Protein AF-A0ABD5S645-F1 (afdb_monomer_lite)

Structure (mmCIF, N/CA/C/O backbone):
data_AF-A0ABD5S645-F1
#
_entry.id   AF-A0ABD5S645-F1
#
loop_
_atom_site.group_PDB
_atom_site.id
_atom_site.type_symbol
_atom_site.label_atom_id
_atom_site.label_alt_id
_atom_site.label_comp_id
_atom_site.label_asym_id
_atom_site.label_entity_id
_atom_site.label_seq_id
_atom_site.pdbx_PDB_ins_code
_atom_site.Cartn_x
_atom_site.Cartn_y
_atom_site.Cartn_z
_atom_site.occupancy
_atom_site.B_iso_or_equiv
_atom_site.auth_seq_id
_atom_site.auth_comp_id
_atom_site.auth_asym_id
_atom_site.auth_atom_id
_atom_site.pdbx_PDB_model_num
ATOM 1 N N . ARG A 1 1 ? -4.995 -34.258 -0.898 1.00 36.94 1 ARG A N 1
ATOM 2 C CA . ARG A 1 1 ? -4.441 -34.754 -2.182 1.00 36.94 1 ARG A CA 1
ATOM 3 C C . ARG A 1 1 ? -3.055 -34.149 -2.312 1.00 36.94 1 ARG A C 1
ATOM 5 O O . ARG A 1 1 ? -2.934 -32.968 -2.601 1.00 36.94 1 ARG A O 1
ATOM 12 N N . GLU A 1 2 ? -2.065 -34.937 -1.920 1.00 51.91 2 GLU A N 1
ATOM 13 C CA . GLU A 1 2 ? -0.671 -34.557 -1.697 1.00 51.91 2 GLU A CA 1
ATOM 14 C C . GLU A 1 2 ? -0.008 -34.083 -2.998 1.00 51.91 2 GLU A C 1
ATOM 16 O O . GLU A 1 2 ? -0.142 -34.725 -4.040 1.00 51.91 2 GLU A O 1
ATOM 21 N N . ARG A 1 3 ? 0.704 -32.954 -2.947 1.00 42.94 3 ARG A N 1
ATOM 22 C CA . ARG A 1 3 ? 1.693 -32.577 -3.962 1.00 42.94 3 ARG A CA 1
ATOM 23 C C . ARG A 1 3 ? 3.014 -32.355 -3.244 1.00 42.94 3 ARG A C 1
ATOM 25 O O . ARG A 1 3 ? 3.218 -31.324 -2.618 1.00 42.94 3 ARG A O 1
ATOM 32 N N . GLY A 1 4 ? 3.867 -33.372 -3.314 1.00 52.59 4 GLY A N 1
ATOM 33 C CA . GLY A 1 4 ? 5.229 -33.337 -2.806 1.00 52.59 4 GLY A CA 1
ATOM 34 C C . GLY A 1 4 ? 6.085 -32.369 -3.611 1.00 52.59 4 GLY A C 1
ATOM 35 O O . GLY A 1 4 ? 6.539 -32.692 -4.705 1.00 52.59 4 GLY A O 1
ATOM 36 N N . VAL A 1 5 ? 6.333 -31.196 -3.041 1.00 51.25 5 VAL A N 1
ATOM 37 C CA . VAL A 1 5 ? 7.442 -30.333 -3.437 1.00 51.25 5 VAL A CA 1
ATOM 38 C C . VAL A 1 5 ? 8.208 -30.034 -2.158 1.00 51.25 5 VAL A C 1
ATOM 40 O O . VAL A 1 5 ? 7.722 -29.297 -1.315 1.00 51.25 5 VAL A O 1
ATOM 43 N N . VAL A 1 6 ? 9.350 -30.714 -2.012 1.00 53.69 6 VAL A N 1
ATOM 44 C CA . VAL A 1 6 ? 10.424 -30.491 -1.029 1.00 53.69 6 VAL A CA 1
ATOM 45 C C . VAL A 1 6 ? 9.925 -30.067 0.358 1.00 53.69 6 VAL A C 1
ATOM 47 O O . VAL A 1 6 ? 9.780 -28.881 0.636 1.00 53.69 6 VAL A O 1
ATOM 50 N N . SER A 1 7 ? 9.731 -31.032 1.264 1.00 52.25 7 SER A N 1
ATOM 51 C CA . SER A 1 7 ? 9.522 -30.716 2.679 1.00 52.25 7 SER A CA 1
ATOM 52 C C . SER A 1 7 ? 10.811 -30.110 3.242 1.00 52.25 7 SER A C 1
ATOM 54 O O . SER A 1 7 ? 11.711 -30.821 3.703 1.00 52.25 7 SER A O 1
ATOM 56 N N . ALA A 1 8 ? 10.937 -28.786 3.180 1.00 56.06 8 ALA A N 1
ATOM 57 C CA . ALA A 1 8 ? 11.830 -28.083 4.080 1.00 56.06 8 ALA A CA 1
ATOM 58 C C . ALA A 1 8 ? 11.446 -28.523 5.498 1.00 56.06 8 ALA A C 1
ATOM 60 O O . ALA A 1 8 ? 10.267 -28.521 5.838 1.00 56.06 8 ALA A O 1
ATOM 61 N N . SER A 1 9 ? 12.419 -28.972 6.296 1.00 67.50 9 SER A N 1
ATOM 62 C CA . SER A 1 9 ? 12.181 -29.352 7.694 1.00 67.50 9 SER A CA 1
ATOM 63 C C . SER A 1 9 ? 11.304 -28.288 8.363 1.00 67.50 9 SER A C 1
ATOM 65 O O . SER A 1 9 ? 11.636 -27.106 8.258 1.00 67.50 9 SER A O 1
ATOM 67 N N . ASP A 1 10 ? 10.222 -28.675 9.051 1.00 66.12 10 ASP A N 1
ATOM 68 C CA . ASP A 1 10 ? 9.264 -27.745 9.688 1.00 66.12 10 ASP A CA 1
ATOM 69 C C . ASP A 1 10 ? 9.955 -26.680 10.560 1.00 66.12 10 ASP A C 1
ATOM 71 O O . ASP A 1 10 ? 9.477 -25.558 10.739 1.00 66.12 10 ASP A O 1
ATOM 75 N N . ARG A 1 11 ? 11.144 -27.012 11.077 1.00 63.41 11 ARG A N 1
ATOM 76 C CA . ARG A 1 11 ? 12.005 -26.114 11.850 1.00 63.41 11 ARG A CA 1
ATOM 77 C C . ARG A 1 11 ? 12.624 -24.993 11.011 1.00 63.41 11 ARG A C 1
ATOM 79 O O . ARG A 1 11 ? 12.781 -23.882 11.508 1.00 63.41 11 ARG A O 1
ATOM 86 N N . THR A 1 12 ? 13.002 -25.285 9.772 1.00 66.25 12 THR A N 1
ATOM 87 C CA . THR A 1 12 ? 13.543 -24.324 8.804 1.00 66.25 12 THR A CA 1
ATOM 88 C C . THR A 1 12 ? 12.420 -23.496 8.189 1.00 66.25 12 THR A C 1
ATOM 90 O O . THR A 1 12 ? 12.573 -22.284 8.069 1.00 66.25 12 THR A O 1
ATOM 93 N N . ALA A 1 13 ? 11.274 -24.119 7.893 1.00 63.97 13 ALA A N 1
ATOM 94 C CA . ALA A 1 13 ? 10.100 -23.423 7.371 1.00 63.97 13 ALA A CA 1
ATOM 95 C C . ALA A 1 13 ? 9.589 -22.339 8.333 1.00 63.97 13 ALA A C 1
ATOM 97 O O . ALA A 1 13 ? 9.403 -21.198 7.920 1.00 63.97 13 ALA A O 1
ATOM 98 N N . ARG A 1 14 ? 9.511 -22.646 9.638 1.00 61.56 14 ARG A N 1
ATOM 99 C CA . ARG A 1 14 ? 9.182 -21.655 10.680 1.00 61.56 14 ARG A CA 1
ATOM 100 C C . ARG A 1 14 ? 10.244 -20.581 10.906 1.00 61.56 14 ARG A C 1
ATOM 102 O O . ARG A 1 14 ? 9.908 -19.494 11.349 1.00 61.56 14 ARG A O 1
ATOM 109 N N . ARG A 1 15 ? 11.527 -20.872 10.670 1.00 68.56 15 ARG A N 1
ATOM 110 C CA . ARG A 1 15 ? 12.604 -19.875 10.833 1.00 68.56 15 ARG A CA 1
ATOM 111 C C . ARG A 1 15 ? 12.660 -18.879 9.680 1.00 68.56 15 ARG A C 1
ATOM 113 O O . ARG A 1 15 ? 13.085 -17.751 9.892 1.00 68.56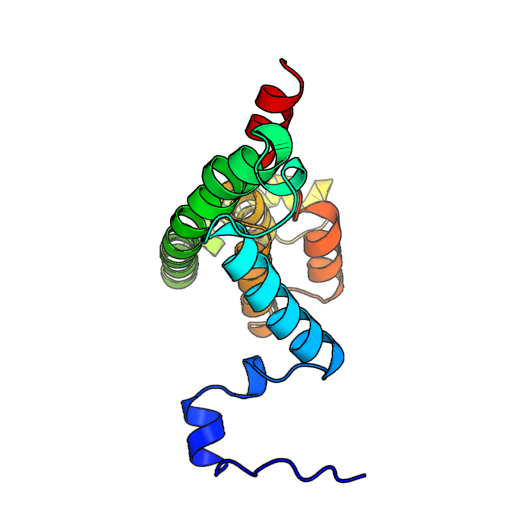 15 ARG A O 1
ATOM 120 N N . LEU A 1 16 ? 12.279 -19.317 8.484 1.00 69.00 16 LEU A N 1
ATOM 121 C CA . LEU A 1 16 ? 12.250 -18.500 7.271 1.00 69.00 16 LEU A CA 1
ATOM 122 C C . LEU A 1 16 ? 10.859 -17.923 6.975 1.00 69.00 16 LEU A C 1
ATOM 124 O O . LEU A 1 16 ? 10.700 -17.256 5.956 1.00 69.00 16 LEU A O 1
ATOM 128 N N . ASP A 1 17 ? 9.879 -18.182 7.847 1.00 66.38 17 ASP A N 1
ATOM 129 C CA . ASP A 1 17 ? 8.494 -17.723 7.711 1.00 66.38 17 ASP A CA 1
ATOM 130 C C . ASP A 1 17 ? 7.914 -18.058 6.318 1.00 66.38 17 ASP A C 1
ATOM 132 O O . ASP A 1 17 ? 7.282 -17.233 5.656 1.00 66.38 17 ASP A O 1
ATOM 136 N N . LEU A 1 18 ? 8.194 -19.280 5.832 1.00 66.94 18 LEU A N 1
ATOM 137 C CA . LEU A 1 18 ? 7.875 -19.711 4.460 1.00 66.94 18 LEU A CA 1
ATOM 138 C C . LEU A 1 18 ? 6.375 -19.659 4.147 1.00 66.94 18 LEU A C 1
ATOM 140 O O . LEU A 1 18 ? 6.021 -19.499 2.981 1.00 66.94 18 LEU A O 1
ATOM 144 N N . ASP A 1 19 ? 5.522 -19.703 5.170 1.00 65.56 19 ASP A N 1
ATOM 145 C CA . ASP A 1 19 ? 4.069 -19.562 5.053 1.00 65.56 19 ASP A CA 1
ATOM 146 C C . ASP A 1 19 ? 3.675 -18.226 4.388 1.00 65.56 19 ASP A C 1
ATOM 148 O O . ASP A 1 19 ? 2.728 -18.178 3.605 1.00 65.56 19 ASP A O 1
ATOM 152 N N . TYR A 1 20 ? 4.432 -17.139 4.608 1.00 62.91 20 TYR A N 1
ATOM 153 C CA . TYR A 1 20 ? 4.215 -15.855 3.916 1.00 62.91 20 TYR A CA 1
ATOM 154 C C . TYR A 1 20 ? 4.610 -15.887 2.434 1.00 62.91 20 TYR A C 1
ATOM 156 O O . TYR A 1 20 ? 4.159 -15.053 1.644 1.00 62.91 20 TYR A O 1
ATOM 164 N N . TRP A 1 21 ? 5.484 -16.820 2.057 1.00 65.75 21 TRP A N 1
ATOM 165 C CA . TRP A 1 21 ? 6.042 -16.942 0.713 1.00 65.75 21 TRP A CA 1
ATOM 166 C C . TRP A 1 21 ? 5.319 -17.984 -0.140 1.00 65.75 21 TRP A C 1
ATOM 168 O O . TRP A 1 21 ? 5.637 -18.109 -1.326 1.00 65.75 21 TRP A O 1
ATOM 178 N N . GLU A 1 22 ? 4.337 -18.697 0.414 1.00 74.00 22 GLU A N 1
ATOM 179 C CA . GLU A 1 22 ? 3.508 -19.622 -0.347 1.00 74.00 22 GLU A CA 1
ATOM 180 C C . GLU A 1 22 ? 2.650 -18.863 -1.366 1.00 74.00 22 GLU A C 1
ATOM 182 O O . GLU A 1 22 ? 1.889 -17.949 -1.047 1.00 74.00 22 GLU A O 1
ATOM 187 N N . THR A 1 23 ? 2.781 -19.227 -2.643 1.00 79.81 23 THR A N 1
ATOM 188 C CA . THR A 1 23 ? 2.026 -18.590 -3.728 1.00 79.81 23 THR A CA 1
ATOM 189 C C . THR A 1 23 ? 1.510 -19.631 -4.702 1.00 79.81 23 THR A C 1
ATOM 191 O O . THR A 1 23 ? 2.149 -20.656 -4.943 1.00 79.81 23 THR A O 1
ATOM 194 N N . THR A 1 24 ? 0.384 -19.330 -5.341 1.00 87.12 24 THR A N 1
ATOM 195 C CA . THR A 1 24 ? -0.130 -20.122 -6.458 1.00 87.12 24 THR A CA 1
ATOM 196 C C . THR A 1 24 ? 0.906 -20.173 -7.593 1.00 87.12 24 THR A C 1
ATOM 198 O O . THR A 1 24 ? 1.492 -19.141 -7.921 1.00 87.12 24 THR A O 1
ATOM 201 N N . PRO A 1 25 ? 1.095 -21.311 -8.287 1.00 86.19 25 PRO A N 1
ATOM 202 C CA . PRO A 1 25 ? 2.041 -21.420 -9.406 1.00 86.19 25 PRO A CA 1
ATOM 203 C C . PRO A 1 25 ? 1.839 -20.363 -10.506 1.00 86.19 25 PRO A C 1
ATOM 205 O O . PRO A 1 25 ? 2.803 -19.955 -11.147 1.00 86.19 25 PRO A O 1
ATOM 208 N N . ALA A 1 26 ? 0.615 -19.856 -10.688 1.00 88.56 26 ALA A N 1
ATOM 209 C CA . ALA A 1 26 ? 0.337 -18.730 -11.581 1.00 88.56 26 ALA A CA 1
ATOM 210 C C . ALA A 1 26 ? 1.059 -17.432 -11.162 1.00 88.56 26 ALA A C 1
ATOM 212 O O . ALA A 1 26 ? 1.631 -16.744 -12.004 1.00 88.56 26 ALA A O 1
ATOM 213 N N . PHE A 1 27 ? 1.085 -17.113 -9.864 1.00 84.25 27 PHE A N 1
ATOM 214 C CA . PHE A 1 27 ? 1.816 -15.954 -9.345 1.00 84.25 27 PHE A CA 1
ATOM 215 C C . PHE A 1 27 ? 3.326 -16.148 -9.437 1.00 84.25 27 PHE A C 1
ATOM 217 O O . PHE A 1 27 ? 4.043 -15.196 -9.736 1.00 84.25 27 PHE A O 1
ATOM 224 N N . LEU A 1 28 ? 3.814 -17.374 -9.235 1.00 88.94 28 LEU A N 1
ATOM 225 C CA . LEU A 1 28 ? 5.224 -17.696 -9.440 1.00 88.94 28 LEU A CA 1
ATOM 226 C C . LEU A 1 28 ? 5.643 -17.464 -10.902 1.00 88.94 28 LEU A C 1
ATOM 228 O O . LEU A 1 28 ? 6.643 -16.792 -11.144 1.00 88.94 28 LEU A O 1
ATOM 232 N N . LEU A 1 29 ? 4.851 -17.940 -11.870 1.00 91.69 29 LEU A N 1
ATOM 233 C CA . LEU A 1 29 ? 5.083 -17.678 -13.296 1.00 91.69 29 LEU A CA 1
ATOM 234 C C . LEU A 1 29 ? 5.105 -16.177 -13.598 1.00 91.69 29 LEU A C 1
ATOM 236 O O . LEU A 1 29 ? 6.019 -15.701 -14.267 1.00 91.69 29 LEU A O 1
ATOM 240 N N . LEU A 1 30 ? 4.144 -15.421 -13.060 1.00 90.56 30 LEU A N 1
ATOM 241 C CA . LEU A 1 30 ? 4.091 -13.970 -13.233 1.00 90.56 30 LEU A CA 1
ATOM 242 C C . LEU A 1 30 ? 5.337 -13.276 -12.666 1.00 90.56 30 LEU A C 1
ATOM 244 O O . LEU A 1 30 ? 5.873 -12.380 -13.307 1.00 90.56 30 LEU A O 1
ATOM 248 N N . ARG A 1 31 ? 5.829 -13.700 -11.495 1.00 89.00 31 ARG A N 1
ATOM 249 C CA . ARG A 1 31 ? 7.063 -13.162 -10.897 1.00 89.00 31 ARG A CA 1
ATOM 250 C C . ARG A 1 31 ? 8.281 -13.435 -11.777 1.00 89.00 31 ARG A C 1
ATOM 252 O O . ARG A 1 31 ? 9.083 -12.533 -11.984 1.00 89.00 31 ARG A O 1
ATOM 259 N N . VAL A 1 32 ? 8.403 -14.644 -12.325 1.00 92.25 32 VAL A N 1
ATOM 260 C CA . VAL A 1 32 ? 9.505 -14.996 -13.238 1.00 92.25 32 VAL A CA 1
ATOM 261 C C . VAL A 1 32 ? 9.437 -14.173 -14.527 1.00 92.25 32 VAL A C 1
ATOM 263 O O . VAL A 1 32 ? 10.453 -13.634 -14.962 1.00 92.25 32 VAL A O 1
ATOM 266 N N . LEU A 1 33 ? 8.243 -14.002 -15.104 1.00 91.69 33 LEU A N 1
ATOM 267 C CA . LEU A 1 33 ? 8.040 -13.125 -16.261 1.00 91.69 33 LEU A CA 1
ATOM 268 C C . LEU A 1 33 ? 8.392 -11.669 -15.939 1.00 91.69 33 LEU A C 1
ATOM 270 O O . LEU A 1 33 ? 9.077 -11.024 -16.728 1.00 91.69 33 LEU A O 1
ATOM 274 N N . ALA A 1 34 ? 7.982 -11.168 -14.772 1.00 86.44 34 ALA A N 1
ATOM 275 C CA . ALA A 1 34 ? 8.309 -9.820 -14.322 1.00 86.44 34 ALA A CA 1
ATOM 276 C C . ALA A 1 34 ? 9.823 -9.617 -14.182 1.00 86.44 34 ALA A C 1
ATOM 278 O O . ALA A 1 34 ? 10.326 -8.583 -14.602 1.00 86.44 34 ALA A O 1
ATOM 279 N N . ILE A 1 35 ? 10.566 -10.604 -13.667 1.00 89.44 35 ILE A N 1
ATOM 280 C CA . ILE A 1 35 ? 12.038 -10.556 -13.624 1.00 89.44 35 ILE A CA 1
ATOM 281 C C . ILE A 1 35 ? 12.615 -10.438 -15.041 1.00 89.44 35 ILE A C 1
ATOM 283 O O . ILE A 1 35 ? 13.494 -9.610 -15.271 1.00 89.44 35 ILE A O 1
ATOM 287 N N . GLY A 1 36 ? 12.096 -11.216 -15.995 1.00 88.69 36 GLY A N 1
ATOM 288 C CA . GLY A 1 36 ? 12.511 -11.139 -17.397 1.00 88.69 36 GLY A CA 1
ATOM 289 C C . GLY A 1 36 ? 12.253 -9.764 -18.017 1.00 88.69 36 GLY A C 1
ATOM 290 O O . GLY A 1 36 ? 13.162 -9.169 -18.587 1.00 88.69 36 GLY A O 1
ATOM 291 N N . VAL A 1 37 ? 11.042 -9.224 -17.855 1.00 84.38 37 VAL A N 1
ATOM 292 C CA . VAL A 1 37 ? 10.670 -7.891 -18.364 1.00 84.38 37 VAL A CA 1
ATOM 293 C C . VAL A 1 37 ? 11.502 -6.788 -17.707 1.00 84.38 37 VAL A C 1
ATOM 295 O O . VAL A 1 37 ? 11.978 -5.890 -18.396 1.00 84.38 37 VAL A O 1
ATOM 298 N N . SER A 1 38 ? 11.737 -6.868 -16.397 1.00 83.44 38 SER A N 1
ATOM 299 C CA . SER A 1 38 ? 12.592 -5.918 -15.682 1.00 83.44 38 SER A CA 1
ATOM 300 C C . SER A 1 38 ? 14.038 -5.962 -16.172 1.00 83.44 38 SER A C 1
ATOM 302 O O . SER A 1 38 ? 14.648 -4.912 -16.326 1.00 83.44 38 SER A O 1
ATOM 304 N N . ALA A 1 39 ? 14.589 -7.147 -16.458 1.00 85.31 39 ALA A N 1
ATOM 305 C CA . ALA A 1 39 ? 15.931 -7.272 -17.027 1.00 85.31 39 ALA A CA 1
ATOM 306 C C . ALA A 1 39 ? 16.007 -6.659 -18.435 1.00 85.31 39 ALA A C 1
ATOM 308 O O . ALA A 1 39 ? 16.946 -5.931 -18.737 1.00 85.31 39 ALA A O 1
ATOM 309 N N . VAL A 1 40 ? 14.993 -6.898 -19.269 1.00 83.12 40 VAL A N 1
ATOM 310 C CA . VAL A 1 40 ? 14.852 -6.304 -20.608 1.00 83.12 40 VAL A CA 1
ATOM 311 C C . VAL A 1 40 ? 14.837 -4.770 -20.524 1.00 83.12 40 VAL A C 1
ATOM 313 O O . VAL A 1 40 ? 15.643 -4.125 -21.186 1.00 83.12 40 VAL A O 1
ATOM 316 N N . LEU A 1 41 ? 14.032 -4.193 -19.623 1.00 79.56 41 LEU A N 1
ATOM 317 C CA . LEU A 1 41 ? 13.984 -2.744 -19.370 1.00 79.56 41 LEU A CA 1
ATOM 318 C C . LEU A 1 41 ? 15.266 -2.170 -18.746 1.00 79.56 41 LEU A C 1
ATOM 320 O O . LEU A 1 41 ? 15.551 -0.988 -18.924 1.00 79.56 41 LEU A O 1
ATOM 324 N N . PHE A 1 42 ? 16.005 -2.965 -17.969 1.00 80.94 42 PHE A N 1
ATOM 325 C CA . PHE A 1 42 ? 17.229 -2.527 -17.293 1.00 80.94 42 PHE A CA 1
ATOM 326 C C . PHE A 1 42 ? 18.442 -2.521 -18.225 1.00 80.94 42 PHE A C 1
ATOM 328 O O . PHE A 1 42 ? 19.246 -1.598 -18.184 1.00 80.94 42 PHE A O 1
ATOM 335 N N . PHE A 1 43 ? 18.572 -3.542 -19.074 1.00 83.19 43 PHE A N 1
ATOM 336 C CA . PHE A 1 43 ? 19.654 -3.652 -20.058 1.00 83.19 43 PHE A CA 1
ATOM 337 C C . PHE A 1 43 ? 19.360 -2.912 -21.370 1.00 83.19 43 PHE A C 1
ATOM 339 O O . PHE A 1 43 ? 20.102 -3.071 -22.335 1.00 83.19 43 PHE A O 1
ATOM 346 N N . GLU A 1 44 ? 18.273 -2.140 -21.415 1.00 76.12 44 GLU A N 1
ATOM 347 C CA . GLU A 1 44 ? 17.785 -1.445 -22.610 1.00 76.12 44 GLU A CA 1
ATOM 348 C C . GLU A 1 44 ? 17.570 -2.373 -23.826 1.00 76.12 44 GLU A C 1
ATOM 350 O O . GLU A 1 44 ? 17.705 -1.989 -24.989 1.00 76.12 44 GLU A O 1
ATOM 355 N N . LEU A 1 45 ? 17.248 -3.642 -23.562 1.00 74.81 45 LEU A N 1
ATOM 356 C CA . LEU A 1 45 ? 16.994 -4.656 -24.580 1.00 74.81 45 LEU A CA 1
ATOM 357 C C . LEU A 1 45 ? 15.512 -4.589 -24.975 1.00 74.81 45 LEU A C 1
ATOM 359 O O . LEU A 1 45 ? 14.647 -4.470 -2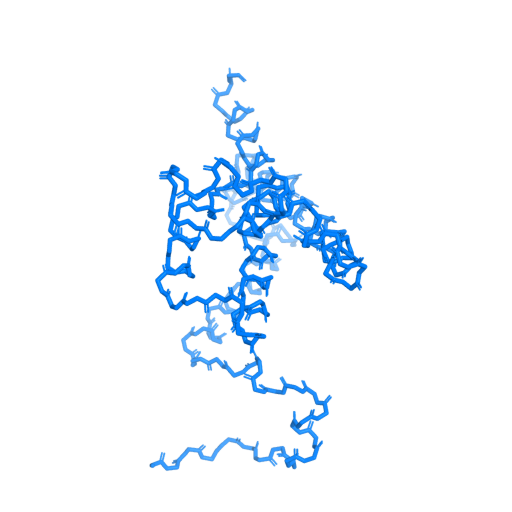4.119 1.00 74.81 45 LEU A O 1
ATOM 363 N N . GLY A 1 46 ? 15.177 -4.706 -26.262 1.00 73.56 46 GLY A N 1
ATOM 364 C CA . GLY A 1 46 ? 13.782 -4.796 -26.728 1.00 73.56 46 GLY A CA 1
ATOM 365 C C . GLY A 1 46 ? 13.273 -3.580 -27.521 1.00 73.56 46 GLY A C 1
ATOM 366 O O . GLY A 1 46 ? 14.049 -2.700 -27.885 1.00 73.56 46 GLY A O 1
ATOM 367 N N . PRO A 1 47 ? 11.974 -3.552 -27.876 1.00 76.44 47 PRO A N 1
ATOM 368 C CA . PRO A 1 47 ? 11.420 -2.559 -28.796 1.00 76.44 47 PRO A CA 1
ATOM 369 C C . PRO A 1 47 ? 11.525 -1.126 -28.257 1.00 76.44 47 PRO A C 1
ATOM 371 O O . PRO A 1 47 ? 11.316 -0.882 -27.069 1.00 76.44 47 PRO A O 1
ATOM 374 N N . ALA A 1 48 ? 11.791 -0.168 -29.154 1.00 76.12 48 ALA A N 1
ATOM 375 C CA . ALA A 1 48 ? 11.978 1.250 -28.820 1.00 76.12 48 ALA A CA 1
ATOM 376 C C . ALA A 1 48 ? 10.817 1.842 -27.996 1.00 76.12 48 ALA A C 1
ATOM 378 O O . ALA A 1 48 ? 11.059 2.626 -27.086 1.00 76.12 48 ALA A O 1
ATOM 379 N N . LEU A 1 49 ? 9.588 1.366 -28.234 1.00 71.38 49 LEU A N 1
ATOM 380 C CA . LEU A 1 49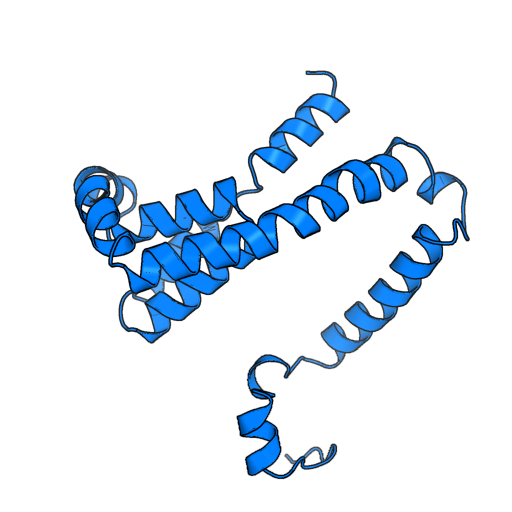 ? 8.372 1.705 -27.480 1.00 71.38 49 LEU A CA 1
ATOM 381 C C . LEU A 1 49 ? 8.503 1.548 -25.952 1.00 71.38 49 LEU A C 1
ATOM 383 O O . LEU A 1 49 ? 7.868 2.290 -25.211 1.00 71.38 49 LEU A O 1
ATOM 387 N N . LEU A 1 50 ? 9.303 0.592 -25.464 1.00 70.69 50 LEU A N 1
ATOM 388 C CA . LEU A 1 50 ? 9.493 0.367 -24.023 1.00 70.69 50 LEU A CA 1
ATOM 389 C C . LEU A 1 50 ? 10.463 1.369 -23.383 1.00 70.69 50 LEU A C 1
ATOM 391 O O . LEU A 1 50 ? 10.377 1.632 -22.185 1.00 70.69 50 LEU A O 1
ATOM 395 N N . HIS A 1 51 ? 11.358 1.943 -24.185 1.00 72.12 51 HIS A N 1
ATOM 396 C CA . HIS A 1 51 ? 12.416 2.854 -23.744 1.00 72.12 51 HIS A CA 1
ATOM 397 C C . HIS A 1 51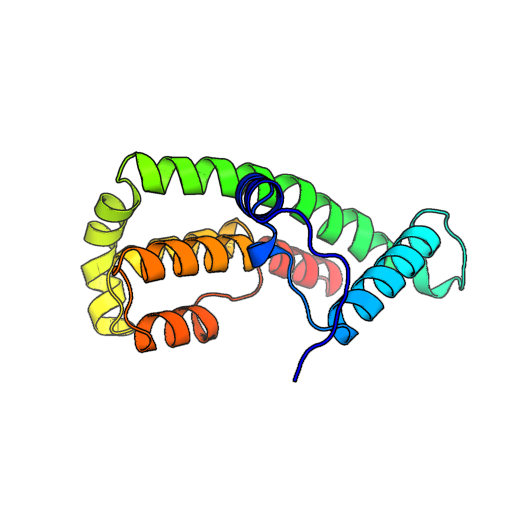 ? 12.061 4.324 -23.984 1.00 72.12 51 HIS A C 1
ATOM 399 O O . HIS A 1 51 ? 12.805 5.223 -23.596 1.00 72.12 51 HIS A O 1
ATOM 405 N N . GLU A 1 52 ? 10.908 4.596 -24.597 1.00 76.12 52 GLU A N 1
ATOM 406 C CA . GLU A 1 52 ? 10.403 5.954 -24.733 1.00 76.12 52 GLU A CA 1
ATOM 407 C C . GLU A 1 52 ? 10.181 6.602 -23.364 1.00 76.12 52 GLU A C 1
ATOM 409 O O . GLU A 1 52 ? 9.788 5.954 -22.392 1.00 76.12 52 GLU A O 1
ATOM 414 N N . ARG A 1 53 ? 10.380 7.924 -23.292 1.00 69.31 53 ARG A N 1
ATOM 415 C CA . ARG A 1 53 ? 10.230 8.703 -22.049 1.00 69.31 53 ARG A CA 1
ATOM 416 C C . ARG A 1 53 ? 8.871 8.513 -21.373 1.00 69.31 53 ARG A C 1
ATOM 418 O O . ARG A 1 53 ? 8.810 8.565 -20.149 1.00 69.31 53 ARG A O 1
ATOM 425 N N . ALA A 1 54 ? 7.818 8.265 -22.151 1.00 69.69 54 ALA A N 1
ATOM 426 C CA . ALA A 1 54 ? 6.475 8.014 -21.637 1.00 69.69 54 ALA A CA 1
ATOM 427 C C . ALA A 1 54 ? 6.369 6.704 -20.834 1.00 69.69 54 ALA A C 1
ATOM 429 O O . ALA A 1 54 ? 5.573 6.624 -19.903 1.00 69.69 54 ALA A O 1
ATOM 430 N N . VAL A 1 55 ? 7.175 5.692 -21.172 1.00 76.38 55 VAL A N 1
ATOM 431 C CA . VAL A 1 55 ? 7.123 4.359 -20.555 1.00 76.38 55 VAL A CA 1
ATOM 432 C C . VAL A 1 55 ? 8.336 4.138 -19.657 1.00 76.38 55 VAL A C 1
ATOM 434 O O . VAL A 1 55 ? 8.186 4.027 -18.442 1.00 76.38 55 VAL A O 1
ATOM 437 N N . GLY A 1 56 ? 9.547 4.145 -20.216 1.00 72.62 56 GLY A N 1
ATOM 438 C CA . GLY A 1 56 ? 10.779 3.903 -19.463 1.00 72.62 56 GLY A CA 1
ATOM 439 C C . GLY A 1 56 ? 11.056 4.984 -18.416 1.00 72.62 56 GLY A C 1
ATOM 440 O O . GLY A 1 56 ? 11.424 4.673 -17.284 1.00 72.62 56 GLY A O 1
ATOM 441 N N . GLY A 1 57 ? 10.805 6.253 -18.758 1.00 75.12 57 GLY A N 1
ATOM 442 C CA . GLY A 1 57 ? 10.976 7.383 -17.837 1.00 75.12 57 GLY A CA 1
ATOM 443 C C . GLY A 1 57 ? 10.004 7.344 -16.655 1.00 75.12 57 GLY A C 1
ATOM 444 O O . GLY A 1 57 ? 10.411 7.574 -15.517 1.00 75.12 57 GLY A O 1
ATOM 445 N N . LEU A 1 58 ? 8.745 6.977 -16.908 1.00 77.69 58 LEU A N 1
ATOM 446 C CA . LEU A 1 58 ? 7.725 6.786 -15.876 1.00 77.69 58 LEU A CA 1
ATOM 447 C C . LEU A 1 58 ? 8.079 5.616 -14.946 1.00 77.69 58 LEU A C 1
ATOM 449 O O . LEU A 1 58 ? 8.025 5.745 -13.722 1.00 77.69 58 LEU A O 1
ATOM 453 N N . VAL A 1 59 ? 8.467 4.473 -15.516 1.00 79.81 59 VAL A N 1
ATOM 454 C CA . VAL A 1 59 ? 8.805 3.275 -14.739 1.00 79.81 59 VAL A CA 1
ATOM 455 C C . VAL A 1 59 ? 10.014 3.540 -13.842 1.00 79.81 59 VAL A C 1
ATOM 457 O O . VAL A 1 59 ? 9.916 3.352 -12.630 1.00 79.81 59 VAL A O 1
ATOM 460 N N . TRP A 1 60 ? 11.127 4.023 -14.397 1.00 77.00 60 TRP A N 1
ATOM 461 C CA . TRP A 1 60 ? 12.363 4.210 -13.636 1.00 77.00 60 TRP A CA 1
ATOM 462 C C . TRP A 1 60 ? 12.344 5.446 -12.739 1.00 77.00 60 TRP A C 1
ATOM 464 O O . TRP A 1 60 ? 12.646 5.352 -11.548 1.00 77.00 60 TRP A O 1
ATOM 474 N N . GLY A 1 61 ? 11.992 6.602 -13.303 1.00 72.25 61 GLY A N 1
ATOM 475 C CA . GLY A 1 61 ? 12.099 7.891 -12.621 1.00 72.25 61 GLY A CA 1
ATOM 476 C C . GLY A 1 61 ? 11.020 8.099 -11.568 1.00 72.25 61 GLY A C 1
ATOM 477 O O . GLY A 1 61 ? 11.280 8.704 -10.530 1.00 72.25 61 GLY A O 1
ATOM 478 N N . THR A 1 62 ? 9.822 7.569 -11.806 1.00 72.81 62 THR A N 1
ATOM 479 C CA . THR A 1 62 ? 8.721 7.711 -10.863 1.00 72.81 62 THR A CA 1
ATOM 480 C C . THR A 1 62 ? 8.510 6.458 -10.038 1.00 72.81 62 THR A C 1
ATOM 482 O O . THR A 1 62 ? 8.606 6.513 -8.815 1.00 72.81 62 THR A O 1
ATOM 485 N N . ILE A 1 63 ? 8.124 5.354 -10.679 1.00 78.62 63 ILE A N 1
ATOM 486 C CA . ILE A 1 63 ? 7.517 4.233 -9.957 1.00 78.62 63 ILE A CA 1
ATOM 487 C C . ILE A 1 63 ? 8.582 3.527 -9.124 1.00 78.62 63 ILE A C 1
ATOM 489 O O . ILE A 1 63 ? 8.423 3.385 -7.914 1.00 78.62 63 ILE A O 1
ATOM 493 N N . VAL A 1 64 ? 9.690 3.130 -9.750 1.00 81.38 64 VAL A N 1
ATOM 494 C CA . VAL A 1 64 ? 10.752 2.377 -9.077 1.00 81.38 64 VAL A CA 1
ATOM 495 C C . VAL A 1 64 ? 11.414 3.219 -7.988 1.00 81.38 64 VAL A C 1
ATOM 497 O O . VAL A 1 64 ? 11.498 2.764 -6.848 1.00 81.38 64 VAL A O 1
ATOM 500 N N . LEU A 1 65 ? 11.835 4.450 -8.300 1.00 81.00 65 LEU A N 1
ATOM 501 C CA . LEU A 1 65 ? 12.506 5.314 -7.325 1.00 81.00 65 LEU A CA 1
ATOM 502 C C . LEU A 1 65 ? 11.609 5.617 -6.114 1.00 81.00 65 LEU A C 1
ATOM 504 O O . LEU A 1 65 ? 12.054 5.512 -4.971 1.00 81.00 65 LEU A O 1
ATOM 508 N N . SER A 1 66 ? 10.335 5.938 -6.355 1.00 76.12 66 SER A N 1
ATOM 509 C CA . SER A 1 66 ? 9.369 6.207 -5.288 1.00 76.12 66 SER A CA 1
ATOM 510 C C . SER A 1 66 ? 9.155 4.978 -4.404 1.00 76.12 66 SER A C 1
ATOM 512 O O . SER A 1 66 ? 9.249 5.074 -3.184 1.00 76.12 66 SER A O 1
ATOM 514 N N . VAL A 1 67 ? 8.946 3.803 -5.001 1.00 79.06 67 VAL A N 1
ATOM 515 C CA . VAL A 1 67 ? 8.711 2.553 -4.267 1.00 79.06 67 VAL A CA 1
ATOM 516 C C . VAL A 1 67 ? 9.923 2.158 -3.416 1.00 79.06 67 VAL A C 1
ATOM 518 O O . VAL A 1 67 ? 9.758 1.818 -2.244 1.00 79.06 67 VAL A O 1
ATOM 521 N N . VAL A 1 68 ? 11.135 2.240 -3.974 1.00 83.25 68 VAL A N 1
ATOM 522 C CA . VAL A 1 68 ? 12.381 1.866 -3.281 1.00 83.25 68 VAL A CA 1
ATOM 523 C C . VAL A 1 68 ? 12.654 2.756 -2.069 1.00 83.25 68 VAL A C 1
ATOM 525 O O . VAL A 1 68 ? 13.176 2.269 -1.071 1.00 83.25 68 VAL A O 1
ATOM 528 N N . VAL A 1 69 ? 12.287 4.038 -2.122 1.00 82.19 69 VAL A N 1
ATOM 529 C CA . VAL A 1 69 ? 12.496 4.971 -1.004 1.00 82.19 69 VAL A CA 1
ATOM 530 C C . VAL A 1 69 ? 11.352 4.900 0.006 1.00 82.19 69 VAL A C 1
ATOM 532 O O . VAL A 1 69 ? 11.586 4.814 1.212 1.00 82.19 69 VAL A O 1
ATOM 535 N N . ILE A 1 70 ? 10.107 4.931 -0.467 1.00 76.44 70 ILE A N 1
ATOM 536 C CA . ILE A 1 70 ? 8.942 5.089 0.401 1.00 76.44 70 ILE A CA 1
ATOM 537 C C . ILE A 1 70 ? 8.606 3.798 1.152 1.00 76.44 70 ILE A C 1
ATOM 539 O O . ILE A 1 70 ? 8.207 3.883 2.311 1.00 76.44 70 ILE A O 1
ATOM 543 N N . ILE A 1 71 ? 8.776 2.608 0.560 1.00 76.19 71 ILE A N 1
ATOM 544 C CA . ILE A 1 71 ? 8.429 1.355 1.254 1.00 76.19 71 ILE A CA 1
ATOM 545 C C . ILE A 1 71 ? 9.294 1.132 2.504 1.00 76.19 71 ILE A C 1
ATOM 547 O O . ILE A 1 71 ? 8.711 0.933 3.571 1.00 76.19 71 ILE A O 1
ATOM 551 N N . PRO A 1 72 ? 10.641 1.179 2.444 1.00 79.50 72 PRO A N 1
ATOM 552 C CA . PRO A 1 72 ? 11.468 0.974 3.633 1.00 79.50 72 PRO A CA 1
ATOM 553 C C . PRO A 1 72 ? 11.241 2.063 4.680 1.00 79.50 72 PRO A C 1
ATOM 555 O O . PRO A 1 72 ? 11.095 1.763 5.863 1.00 79.50 72 PRO A O 1
ATOM 558 N N . LEU A 1 73 ? 11.154 3.322 4.240 1.00 81.25 73 LEU A N 1
ATOM 559 C CA . LEU A 1 73 ? 10.905 4.452 5.127 1.00 81.25 73 LEU A CA 1
ATOM 560 C C . LEU A 1 73 ? 9.549 4.302 5.828 1.00 81.25 73 LEU A C 1
ATOM 562 O O . LEU A 1 73 ? 9.465 4.353 7.053 1.00 81.25 73 LEU A O 1
ATOM 566 N N . GLY A 1 74 ? 8.499 4.032 5.054 1.00 76.50 74 GLY A N 1
ATOM 567 C CA . GLY A 1 74 ? 7.151 3.784 5.545 1.00 76.50 74 GLY A CA 1
ATOM 568 C C . GLY A 1 74 ? 7.107 2.615 6.520 1.00 76.50 74 GLY A C 1
ATOM 569 O O . GLY A 1 74 ? 6.513 2.755 7.581 1.00 76.50 74 GLY A O 1
ATOM 570 N N . ALA A 1 75 ? 7.788 1.505 6.223 1.00 76.25 75 ALA A N 1
ATOM 571 C CA . ALA A 1 75 ? 7.855 0.348 7.111 1.00 76.25 75 ALA A CA 1
ATOM 572 C C . ALA A 1 75 ? 8.461 0.696 8.481 1.00 76.25 75 ALA A C 1
ATOM 574 O O . ALA A 1 75 ? 7.905 0.298 9.503 1.00 76.25 75 ALA A O 1
ATOM 575 N N . VAL A 1 76 ? 9.547 1.478 8.519 1.00 82.44 76 VAL A N 1
ATOM 576 C CA . VAL A 1 76 ? 10.177 1.916 9.778 1.00 82.44 76 VAL A CA 1
ATOM 577 C C . VAL A 1 76 ? 9.231 2.803 10.589 1.00 82.44 76 VAL A C 1
ATOM 579 O O . VAL A 1 76 ? 8.974 2.513 11.756 1.00 82.44 76 VAL A O 1
ATOM 582 N N . PHE A 1 77 ? 8.677 3.856 9.981 1.00 78.56 77 PHE A N 1
ATOM 583 C CA . PHE A 1 77 ? 7.794 4.795 10.685 1.00 78.56 77 PHE A CA 1
ATOM 584 C C . PHE A 1 77 ? 6.498 4.141 11.154 1.00 78.56 77 PHE A C 1
ATOM 586 O O . PHE A 1 77 ? 6.046 4.381 12.271 1.00 78.56 77 PHE A O 1
ATOM 593 N N . VAL A 1 78 ? 5.901 3.300 10.315 1.00 75.75 78 VAL A N 1
ATOM 594 C CA . VAL A 1 78 ? 4.689 2.562 10.657 1.00 75.75 78 VAL A CA 1
ATOM 595 C C . VAL A 1 78 ? 4.952 1.614 11.815 1.00 75.75 78 VAL A C 1
ATOM 597 O O . VAL A 1 78 ? 4.174 1.610 12.765 1.00 75.75 78 VAL A O 1
ATOM 600 N N . ASN A 1 79 ? 6.042 0.845 11.774 1.00 78.00 79 ASN A N 1
ATOM 601 C CA . ASN A 1 79 ? 6.349 -0.077 12.860 1.00 78.00 79 ASN A CA 1
ATOM 602 C C . ASN A 1 79 ? 6.589 0.683 14.174 1.00 78.00 79 ASN A C 1
ATOM 604 O O . ASN A 1 79 ? 5.994 0.356 15.197 1.00 78.00 79 ASN A O 1
ATOM 608 N N . LEU A 1 80 ? 7.332 1.791 14.114 1.00 82.44 80 LEU A N 1
ATOM 609 C CA . LEU A 1 80 ? 7.535 2.684 15.253 1.00 82.44 80 LEU A CA 1
ATOM 610 C C . LEU A 1 80 ? 6.202 3.203 15.832 1.00 82.44 80 LEU A C 1
ATOM 612 O O . LEU A 1 80 ? 6.003 3.185 17.043 1.00 82.44 80 LEU A O 1
ATOM 616 N N . LEU A 1 81 ? 5.263 3.638 14.985 1.00 77.38 81 LEU A N 1
ATOM 617 C CA . LEU A 1 81 ? 3.948 4.125 15.424 1.00 77.38 81 LEU A CA 1
ATOM 618 C C . LEU A 1 81 ? 3.065 3.022 16.025 1.00 77.38 81 LEU A C 1
ATOM 620 O O . LEU A 1 81 ? 2.266 3.312 16.920 1.00 77.38 81 LEU A O 1
ATOM 624 N N . VAL A 1 82 ? 3.189 1.782 15.540 1.00 75.50 82 VAL A N 1
ATOM 625 C CA . VAL A 1 82 ? 2.502 0.609 16.107 1.00 75.50 82 VAL A CA 1
ATOM 626 C C . VAL A 1 82 ? 3.076 0.285 17.485 1.00 75.50 82 VAL A C 1
ATOM 628 O O . VAL A 1 82 ? 2.311 0.077 18.423 1.00 75.50 82 VAL A O 1
ATOM 631 N N . GLU A 1 83 ? 4.401 0.240 17.617 1.00 81.19 83 GLU A N 1
ATOM 632 C CA . GLU A 1 83 ? 5.079 -0.167 18.853 1.00 81.19 83 GLU A CA 1
ATOM 633 C C . GLU A 1 83 ? 5.013 0.898 19.956 1.00 81.19 83 GLU A C 1
ATOM 635 O O . GLU A 1 83 ? 4.854 0.553 21.124 1.00 81.19 83 GLU A O 1
ATOM 640 N N . LEU A 1 84 ? 5.058 2.189 19.609 1.00 84.38 84 LEU A N 1
ATOM 641 C CA . LEU A 1 84 ? 4.949 3.295 20.572 1.00 84.38 84 LEU A CA 1
ATOM 642 C C . LEU A 1 84 ? 3.504 3.601 21.010 1.00 84.38 84 LEU A C 1
ATOM 644 O O . LEU A 1 84 ? 3.283 4.561 21.746 1.00 84.38 84 LEU A O 1
ATOM 648 N N . GLY A 1 85 ? 2.501 2.863 20.520 1.00 79.75 85 GLY A N 1
ATOM 649 C CA . GLY A 1 85 ? 1.085 3.162 20.781 1.00 79.75 85 GLY A CA 1
ATOM 650 C C . GLY A 1 85 ? 0.586 4.452 20.107 1.00 79.75 85 GLY A C 1
ATOM 651 O O . GLY A 1 85 ? -0.531 4.911 20.352 1.00 79.75 85 GLY A O 1
ATOM 652 N N . GLY A 1 86 ? 1.378 5.046 19.205 1.00 76.94 86 GLY A N 1
ATOM 653 C CA . GLY A 1 86 ? 0.992 6.241 18.447 1.00 76.94 86 GLY A CA 1
ATOM 654 C C . GLY A 1 86 ? -0.280 6.020 17.623 1.00 76.94 86 GLY A C 1
ATOM 655 O O . GLY A 1 86 ? -1.098 6.932 17.468 1.00 76.94 86 GLY A O 1
ATOM 656 N N . LEU A 1 87 ? -0.494 4.777 17.178 1.00 76.38 87 LEU A N 1
ATOM 657 C CA . LEU A 1 87 ? -1.711 4.363 16.486 1.00 76.38 87 LEU A CA 1
ATOM 658 C C . LEU A 1 87 ? -2.988 4.529 17.319 1.00 76.38 87 LEU A C 1
ATOM 660 O O . LEU A 1 87 ? -4.045 4.873 16.787 1.00 76.38 87 LEU A O 1
ATOM 664 N N . GLU A 1 88 ? -2.897 4.323 18.629 1.00 78.12 88 GLU A N 1
ATOM 665 C CA . GLU A 1 88 ? -4.019 4.454 19.558 1.00 78.12 88 GLU A CA 1
ATOM 666 C C . GLU A 1 88 ? -4.279 5.919 19.904 1.00 78.12 88 GLU A C 1
ATOM 668 O O . GLU A 1 88 ? -5.437 6.339 19.972 1.00 78.12 88 GLU A O 1
ATOM 673 N N . PHE A 1 89 ? -3.219 6.721 20.036 1.00 82.69 89 PHE A N 1
ATOM 674 C CA . PHE A 1 89 ? -3.317 8.160 20.276 1.00 82.69 89 PHE A CA 1
ATOM 675 C C . PHE A 1 89 ? -4.005 8.886 19.113 1.00 82.69 89 PHE A C 1
ATOM 677 O O . PHE A 1 89 ? -5.073 9.484 19.273 1.00 82.69 89 PHE A O 1
ATOM 684 N N . VAL A 1 90 ? -3.443 8.775 17.909 1.00 80.06 90 VAL A N 1
ATOM 685 C CA . VAL A 1 90 ? -4.007 9.417 16.714 1.00 80.06 90 VAL A CA 1
ATOM 686 C C . VAL A 1 90 ? -5.330 8.754 16.325 1.00 80.06 90 VAL A C 1
ATOM 688 O O . VAL A 1 90 ? -6.263 9.439 15.910 1.00 80.06 90 VAL A O 1
ATOM 691 N N . GLY A 1 91 ? -5.475 7.442 16.538 1.00 79.44 91 GLY A N 1
ATOM 692 C CA . GLY A 1 91 ? -6.748 6.754 16.352 1.00 79.44 91 GLY A CA 1
ATOM 693 C C . GLY A 1 91 ? -7.851 7.292 17.266 1.00 79.44 91 GLY A C 1
ATOM 694 O O . GLY A 1 91 ? -8.995 7.429 16.837 1.00 79.44 91 GLY A O 1
ATOM 695 N N . THR A 1 92 ? -7.533 7.662 18.506 1.00 83.50 92 THR A N 1
ATOM 696 C CA . THR A 1 92 ? -8.493 8.296 19.422 1.00 83.50 92 THR A CA 1
ATOM 697 C C . THR A 1 92 ? -8.873 9.695 18.944 1.00 83.50 92 THR A C 1
ATOM 699 O O . THR A 1 92 ? -10.058 10.032 18.946 1.00 83.50 92 THR A O 1
ATOM 702 N N . LEU A 1 93 ? -7.902 10.464 18.445 1.00 85.50 93 LEU A N 1
ATOM 703 C CA . LEU A 1 93 ? -8.126 11.799 17.890 1.00 85.50 93 LEU A CA 1
ATOM 704 C C . LEU A 1 93 ? -8.969 11.776 16.603 1.00 85.50 93 LEU A C 1
ATOM 706 O O . LEU A 1 93 ? -9.815 12.641 16.401 1.00 85.50 93 LEU A O 1
ATOM 710 N N . ALA A 1 94 ? -8.784 10.763 15.753 1.00 86.25 94 ALA A N 1
ATOM 711 C CA . ALA A 1 94 ? -9.513 10.606 14.494 1.00 86.25 94 ALA A CA 1
ATOM 712 C C . ALA A 1 94 ? -10.869 9.889 14.646 1.00 86.25 94 ALA A C 1
ATOM 714 O O . ALA A 1 94 ? -11.706 9.918 13.739 1.00 86.25 94 ALA A O 1
ATOM 715 N N . ARG A 1 95 ? -11.128 9.258 15.800 1.00 85.81 95 ARG A N 1
ATOM 716 C CA . ARG A 1 95 ? -12.400 8.596 16.134 1.00 85.81 95 ARG A CA 1
ATOM 717 C C . ARG A 1 95 ? -13.654 9.454 15.881 1.00 85.81 95 ARG A C 1
ATOM 719 O O . ARG A 1 95 ? -14.598 8.889 15.321 1.00 85.81 95 ARG A O 1
ATOM 726 N N . PRO A 1 96 ? -13.716 10.751 16.253 1.00 85.56 96 PRO A N 1
ATOM 727 C CA . PRO A 1 96 ? -14.877 11.597 15.973 1.00 85.56 96 PRO A CA 1
ATOM 728 C C . PRO A 1 96 ? -15.150 11.811 14.481 1.00 85.56 96 PRO A C 1
ATOM 730 O O . PRO A 1 96 ? -16.289 12.096 14.144 1.00 85.56 96 PRO A O 1
ATOM 733 N N . LEU A 1 97 ? -14.168 11.633 13.591 1.00 85.62 97 LEU A N 1
ATOM 734 C CA . LEU A 1 97 ? -14.367 11.733 12.140 1.00 85.62 97 LEU A CA 1
ATOM 735 C C . LEU A 1 97 ? -14.686 10.365 11.516 1.00 85.62 97 LEU A C 1
ATOM 737 O O . LEU A 1 97 ? -15.671 10.211 10.796 1.00 85.62 97 LEU A O 1
ATOM 741 N N . MET A 1 98 ? -13.884 9.346 11.836 1.00 85.75 98 MET A N 1
ATOM 742 C CA . MET A 1 98 ? -13.984 8.017 11.215 1.00 85.75 98 MET A CA 1
ATOM 743 C C . MET A 1 98 ? -15.269 7.274 11.571 1.00 85.75 98 MET A C 1
ATOM 745 O O . MET A 1 98 ? -15.840 6.564 10.740 1.00 85.75 98 MET A O 1
ATOM 749 N N . ARG A 1 99 ? -15.736 7.415 12.816 1.00 85.62 99 ARG A N 1
ATOM 750 C CA . ARG A 1 99 ? -16.902 6.678 13.304 1.00 85.62 99 ARG A CA 1
ATOM 751 C C . ARG A 1 99 ? -18.222 7.161 12.679 1.00 85.62 99 ARG A C 1
ATOM 753 O O . ARG A 1 99 ? -18.985 6.287 12.268 1.00 85.62 99 ARG A O 1
ATOM 760 N N . PRO A 1 100 ? -18.520 8.472 12.572 1.00 86.62 100 PRO A N 1
ATOM 761 C CA . PRO A 1 100 ? -19.752 8.927 11.927 1.00 86.62 100 PRO A CA 1
ATOM 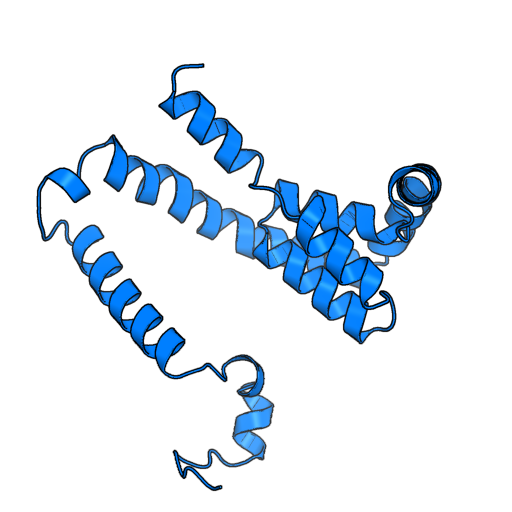762 C C . PRO A 1 100 ? -19.725 8.816 10.399 1.00 86.62 100 PRO A C 1
ATOM 764 O O . PRO A 1 100 ? -20.724 8.373 9.839 1.00 86.62 100 PRO A O 1
ATOM 767 N N . LEU A 1 101 ? -18.617 9.157 9.723 1.00 85.69 101 LEU A N 1
ATOM 768 C CA . LEU A 1 101 ? -18.574 9.122 8.252 1.00 85.69 101 LEU A CA 1
ATOM 769 C C . LEU A 1 101 ? -18.472 7.696 7.703 1.00 85.69 101 LEU A C 1
ATOM 771 O O . LEU A 1 101 ? -19.198 7.330 6.784 1.00 85.69 101 LEU A O 1
ATOM 775 N N . PHE A 1 102 ? -17.575 6.886 8.268 1.00 84.75 102 PHE A N 1
ATOM 776 C CA . PHE A 1 102 ? -17.171 5.613 7.660 1.00 84.75 102 PHE A CA 1
ATOM 777 C C . PHE A 1 102 ? -17.524 4.391 8.504 1.00 84.75 102 PHE A C 1
ATOM 779 O O . PHE A 1 102 ? -17.317 3.260 8.072 1.00 84.75 102 PHE A O 1
ATOM 786 N N . ARG A 1 103 ? -18.075 4.595 9.710 1.00 85.56 103 ARG A N 1
ATOM 787 C CA . ARG A 1 103 ? -18.383 3.524 10.675 1.00 85.56 103 ARG A CA 1
ATOM 788 C C . ARG A 1 103 ? -17.172 2.631 10.969 1.00 85.56 103 ARG A C 1
ATOM 790 O O . ARG A 1 103 ? -17.343 1.444 11.251 1.00 85.56 103 ARG A O 1
ATOM 797 N N . LEU A 1 104 ? -15.977 3.222 10.929 1.00 86.44 104 LEU A N 1
ATOM 798 C CA . LEU A 1 104 ? -14.704 2.566 11.206 1.00 86.44 104 LEU A CA 1
ATOM 799 C C . LEU A 1 104 ? -14.175 2.946 12.598 1.00 86.44 104 LEU A C 1
ATOM 801 O O . LEU A 1 104 ? -14.451 4.044 13.098 1.00 86.44 104 LEU A O 1
ATOM 805 N N . PRO A 1 105 ? -13.405 2.059 13.251 1.00 83.62 105 PRO A N 1
ATOM 806 C CA . PRO A 1 105 ? -12.654 2.425 14.444 1.00 83.62 105 PRO A CA 1
ATOM 807 C C . PRO A 1 105 ? -11.607 3.492 14.095 1.00 83.62 105 PRO A C 1
ATOM 809 O O . PRO A 1 105 ? -11.022 3.476 13.017 1.00 83.62 105 PRO A O 1
ATOM 812 N N . GLY A 1 106 ? -11.347 4.419 15.018 1.00 82.06 106 GLY A N 1
ATOM 813 C CA . GLY A 1 106 ? -10.509 5.588 14.731 1.00 82.06 106 GLY A CA 1
ATOM 814 C C . GLY A 1 106 ? -9.071 5.259 14.304 1.00 82.06 106 GLY A C 1
ATOM 815 O O . GLY A 1 106 ? -8.512 5.975 13.481 1.00 82.06 106 GLY A O 1
ATOM 816 N N . ARG A 1 107 ? -8.515 4.121 14.748 1.00 80.81 107 ARG A N 1
ATOM 817 C CA . ARG A 1 107 ? -7.221 3.585 14.277 1.00 80.81 107 ARG A CA 1
ATOM 818 C C . ARG A 1 107 ? -7.139 3.373 12.756 1.00 80.81 107 ARG A C 1
ATOM 820 O O . ARG A 1 107 ? -6.061 3.510 12.197 1.00 80.81 107 ARG A O 1
ATOM 827 N N . ALA A 1 108 ? -8.267 3.152 12.075 1.00 82.88 108 ALA A N 1
ATOM 828 C CA . ALA A 1 108 ? -8.299 3.010 10.619 1.00 82.88 108 ALA A CA 1
ATOM 829 C C . ALA A 1 108 ? -7.952 4.313 9.874 1.00 82.88 108 ALA A C 1
ATOM 831 O O . ALA A 1 108 ? -7.560 4.261 8.710 1.00 82.88 108 ALA A O 1
ATOM 832 N N . ALA A 1 109 ? -8.052 5.483 10.522 1.00 81.50 109 ALA A N 1
ATOM 833 C CA . ALA A 1 109 ? -7.598 6.744 9.926 1.00 81.50 109 ALA A CA 1
ATOM 834 C C . ALA A 1 109 ? -6.099 6.718 9.624 1.00 81.50 109 ALA A C 1
ATOM 836 O O . ALA A 1 109 ? -5.663 7.212 8.592 1.00 81.50 109 ALA A O 1
ATOM 837 N N . LEU A 1 110 ? -5.314 6.122 10.516 1.00 76.62 110 LEU A N 1
ATOM 838 C CA . LEU A 1 110 ? -3.873 6.001 10.349 1.00 76.62 110 LEU A CA 1
ATOM 839 C C . LEU A 1 110 ? -3.505 5.018 9.256 1.00 76.62 110 LEU A C 1
ATOM 841 O O . LEU A 1 110 ? -2.639 5.341 8.456 1.00 76.62 110 LEU A O 1
ATOM 845 N N . ASP A 1 111 ? -4.186 3.874 9.177 1.00 77.62 111 ASP A N 1
ATOM 846 C CA . ASP A 1 111 ? -4.003 2.929 8.067 1.00 77.62 111 ASP A CA 1
ATOM 847 C C . ASP A 1 111 ? -4.281 3.615 6.727 1.00 77.62 111 ASP A C 1
ATOM 849 O O . ASP A 1 111 ? -3.551 3.430 5.753 1.00 77.62 111 ASP A O 1
ATOM 853 N N . SER A 1 112 ? -5.300 4.475 6.701 1.00 78.25 112 SER A N 1
ATOM 854 C CA . SER A 1 112 ? -5.643 5.281 5.531 1.00 78.25 112 SER A CA 1
ATOM 855 C C . SER A 1 112 ? -4.523 6.267 5.192 1.00 78.25 112 SER A C 1
ATOM 857 O O . SER A 1 112 ? -4.024 6.280 4.073 1.00 78.25 112 SER A O 1
ATOM 859 N N . VAL A 1 113 ? -4.057 7.056 6.163 1.00 75.44 113 VAL A N 1
ATOM 860 C CA . VAL A 1 113 ? -2.961 8.019 5.961 1.00 75.44 113 VAL A CA 1
ATOM 861 C C . VAL A 1 113 ? -1.659 7.313 5.557 1.00 75.44 113 VAL A C 1
ATOM 863 O O . VAL A 1 113 ? -0.967 7.770 4.649 1.00 75.44 113 VAL A O 1
ATOM 866 N N . ALA A 1 114 ? -1.347 6.167 6.161 1.00 74.44 114 ALA A N 1
ATOM 867 C CA . ALA A 1 114 ? -0.188 5.348 5.820 1.00 74.44 114 ALA A CA 1
ATOM 868 C C . ALA A 1 114 ? -0.280 4.785 4.393 1.00 74.44 114 ALA A C 1
ATOM 870 O O . ALA A 1 114 ? 0.730 4.734 3.694 1.00 74.44 114 ALA A O 1
ATOM 871 N N . SER A 1 115 ? -1.483 4.422 3.934 1.00 74.88 115 SER A N 1
ATOM 872 C CA . SER A 1 115 ? -1.726 3.994 2.548 1.00 74.88 115 SER A CA 1
ATOM 873 C C . SER A 1 115 ? -1.501 5.129 1.545 1.00 74.88 115 SER A C 1
ATOM 875 O O . SER A 1 115 ? -0.955 4.898 0.469 1.00 74.88 115 SER A O 1
ATOM 877 N N . TRP A 1 116 ? -1.883 6.357 1.912 1.00 71.00 116 TRP A N 1
ATOM 878 C CA . TRP A 1 116 ? -1.731 7.557 1.085 1.00 71.00 116 TRP A CA 1
ATOM 879 C C . TRP A 1 116 ? -0.278 8.047 0.980 1.00 71.00 116 TRP A C 1
ATOM 881 O O . TRP A 1 116 ? 0.167 8.421 -0.107 1.00 71.00 116 TRP A O 1
ATOM 891 N N . ILE A 1 117 ? 0.449 8.068 2.104 1.00 66.38 117 ILE A N 1
ATOM 892 C CA . ILE A 1 117 ? 1.822 8.598 2.193 1.00 66.38 117 ILE A CA 1
ATOM 893 C C . ILE A 1 117 ? 2.856 7.539 1.808 1.00 66.38 117 ILE A C 1
ATOM 895 O O . ILE A 1 117 ? 3.843 7.849 1.149 1.00 66.38 117 ILE A O 1
ATOM 899 N N . GLY A 1 118 ? 2.641 6.303 2.252 1.00 64.75 118 GLY A N 1
ATOM 900 C CA . GLY A 1 118 ? 3.556 5.195 2.048 1.00 64.75 118 GLY A CA 1
ATOM 901 C C . GLY A 1 118 ? 3.306 4.509 0.708 1.00 64.75 118 GLY A C 1
ATOM 902 O O . GLY A 1 118 ? 3.707 4.946 -0.365 1.00 64.75 118 GLY A O 1
ATOM 903 N N . ALA A 1 119 ? 2.612 3.387 0.780 1.00 70.38 119 ALA A N 1
ATOM 904 C CA . ALA A 1 119 ? 2.139 2.650 -0.375 1.00 70.38 119 ALA A CA 1
ATOM 905 C C . ALA A 1 119 ? 0.930 1.827 0.060 1.00 70.38 119 ALA A C 1
ATOM 907 O O . ALA A 1 119 ? 0.832 1.451 1.234 1.00 70.38 119 ALA A O 1
ATOM 908 N N . PHE A 1 120 ? 0.067 1.460 -0.892 1.00 74.88 120 PHE A N 1
ATOM 909 C CA . PHE A 1 120 ? -1.068 0.577 -0.611 1.00 74.88 120 PHE A CA 1
ATOM 910 C C . PHE A 1 120 ? -0.611 -0.710 0.100 1.00 74.88 120 PHE A C 1
ATOM 912 O O . PHE A 1 120 ? -1.248 -1.148 1.051 1.00 74.88 120 PHE A O 1
ATOM 919 N N . THR A 1 121 ? 0.544 -1.266 -0.285 1.00 74.62 121 THR A N 1
ATOM 920 C CA . THR A 1 121 ? 1.132 -2.464 0.331 1.00 74.62 121 THR A CA 1
ATOM 921 C C . THR A 1 121 ? 1.427 -2.283 1.819 1.00 74.62 121 THR A C 1
ATOM 923 O O . THR A 1 121 ? 1.143 -3.176 2.614 1.00 74.62 121 THR A O 1
ATOM 926 N N . VAL A 1 122 ? 1.975 -1.128 2.213 1.00 73.38 122 VAL A N 1
ATOM 927 C CA . VAL A 1 122 ? 2.288 -0.837 3.620 1.00 73.38 122 VAL A CA 1
ATOM 928 C C . VAL A 1 122 ? 0.994 -0.702 4.419 1.00 73.38 122 VAL A C 1
ATOM 930 O O . VAL A 1 122 ? 0.870 -1.308 5.478 1.00 73.38 122 VAL A O 1
ATOM 933 N N . GLY A 1 123 ? 0.001 0.008 3.880 1.00 77.12 123 GLY A N 1
ATOM 934 C CA . GLY A 1 123 ? -1.326 0.110 4.487 1.00 77.12 123 GLY A CA 1
ATOM 935 C C . GLY A 1 123 ? -1.984 -1.251 4.721 1.00 77.12 123 GLY A C 1
ATOM 936 O O . GLY A 1 123 ? -2.420 -1.548 5.831 1.00 77.12 123 GLY A O 1
ATOM 937 N N . TYR A 1 124 ? -1.958 -2.125 3.709 1.00 80.25 124 TYR A N 1
ATOM 938 C CA . TYR A 1 124 ? -2.469 -3.493 3.822 1.00 80.25 124 TYR A CA 1
ATOM 939 C C . TYR A 1 124 ? -1.737 -4.316 4.881 1.00 80.25 124 TYR A C 1
ATOM 941 O O . TYR A 1 124 ? -2.383 -5.063 5.615 1.00 80.25 124 TYR A O 1
ATOM 949 N N . TYR A 1 125 ? -0.413 -4.180 4.990 1.00 78.75 125 TYR A N 1
ATOM 950 C CA . TYR A 1 125 ? 0.362 -4.866 6.022 1.00 78.75 125 TYR A CA 1
ATOM 951 C C . TYR A 1 125 ? -0.067 -4.441 7.435 1.00 78.75 125 TYR A C 1
ATOM 953 O O . TYR A 1 125 ? -0.262 -5.292 8.307 1.00 78.75 125 TYR A O 1
ATOM 961 N N . VAL A 1 126 ? -0.294 -3.142 7.660 1.00 78.25 126 VAL A N 1
ATOM 962 C CA . VAL A 1 126 ? -0.809 -2.649 8.949 1.00 78.25 126 VAL A CA 1
ATOM 963 C C . VAL A 1 126 ? -2.195 -3.199 9.219 1.00 78.25 126 VAL A C 1
ATOM 965 O O . VAL A 1 126 ? -2.429 -3.769 10.284 1.00 78.25 126 VAL A O 1
ATOM 968 N N . THR A 1 127 ? -3.096 -3.101 8.242 1.00 84.75 127 THR A N 1
ATOM 969 C CA . THR A 1 127 ? -4.456 -3.611 8.387 1.00 84.75 127 THR A CA 1
ATOM 970 C C . THR A 1 127 ? -4.463 -5.110 8.682 1.00 84.75 127 THR A C 1
ATOM 972 O O . THR A 1 127 ? -5.218 -5.554 9.546 1.00 84.75 127 THR A O 1
ATOM 975 N N . TYR A 1 128 ? -3.580 -5.886 8.047 1.00 84.06 128 TYR A N 1
ATOM 976 C CA . TYR A 1 128 ? -3.403 -7.312 8.313 1.00 84.06 128 TYR A CA 1
ATOM 977 C C . TYR A 1 128 ? -2.942 -7.587 9.751 1.00 84.06 128 TYR A C 1
ATOM 979 O O . TYR A 1 128 ? -3.553 -8.406 10.444 1.00 84.06 128 TYR A O 1
ATOM 987 N N . ASN A 1 129 ? -1.905 -6.887 10.222 1.00 80.62 129 ASN A N 1
ATOM 988 C CA . ASN A 1 129 ? -1.371 -7.052 11.576 1.00 80.62 129 ASN A CA 1
ATOM 989 C C . ASN A 1 129 ? -2.403 -6.640 12.641 1.00 80.62 129 ASN A C 1
ATOM 991 O O . ASN A 1 129 ? -2.657 -7.372 13.597 1.00 80.62 129 ASN A O 1
ATOM 995 N N . VAL A 1 130 ? -3.072 -5.501 12.455 1.00 81.12 130 VAL A N 1
ATOM 996 C CA . VAL A 1 130 ? -4.114 -5.015 13.371 1.00 81.12 130 VAL A CA 1
ATOM 997 C C . VAL A 1 130 ? -5.335 -5.937 13.361 1.00 81.12 130 VAL A C 1
ATOM 999 O O . VAL A 1 130 ? -5.919 -6.177 14.417 1.00 81.12 130 VAL A O 1
ATOM 1002 N N . PHE A 1 131 ? -5.701 -6.511 12.211 1.00 86.50 131 PHE A N 1
ATOM 1003 C CA . PHE A 1 131 ? -6.749 -7.530 12.124 1.00 86.50 131 PHE A CA 1
ATOM 1004 C C . PHE A 1 131 ? -6.394 -8.778 12.945 1.00 86.50 131 PHE A C 1
ATOM 1006 O O . PHE A 1 131 ? -7.208 -9.219 13.755 1.00 86.50 131 PHE A O 1
ATOM 1013 N N . HIS A 1 132 ? -5.166 -9.294 12.816 1.00 82.75 132 HIS A N 1
ATOM 1014 C CA . HIS A 1 132 ? -4.701 -10.468 13.570 1.00 82.75 132 HIS A CA 1
ATOM 1015 C C . HIS A 1 132 ? -4.586 -10.215 15.076 1.00 82.75 132 HIS A C 1
ATOM 1017 O O . HIS A 1 132 ? -4.808 -11.123 15.873 1.00 82.75 132 HIS A O 1
ATOM 1023 N N . ARG A 1 133 ? -4.328 -8.970 15.485 1.00 81.81 133 ARG A N 1
ATOM 1024 C CA . ARG A 1 133 ? -4.361 -8.539 16.893 1.00 81.81 133 ARG A CA 1
ATOM 1025 C C . ARG A 1 133 ? -5.786 -8.340 17.445 1.00 81.81 133 ARG A C 1
ATOM 1027 O O . ARG A 1 133 ? -5.944 -7.846 18.556 1.00 81.81 133 ARG A O 1
ATOM 1034 N N . GLY A 1 134 ? -6.831 -8.681 16.682 1.00 82.75 134 GLY A N 1
ATOM 1035 C CA . GLY A 1 134 ? -8.238 -8.512 17.078 1.00 82.75 134 GLY A CA 1
ATOM 1036 C C . GLY A 1 134 ? -8.746 -7.071 16.968 1.00 82.75 134 GLY A C 1
ATOM 1037 O O . GLY A 1 134 ? -9.794 -6.724 17.511 1.00 82.75 134 GLY A O 1
ATOM 1038 N N . GLY A 1 135 ? -8.000 -6.205 16.281 1.00 79.50 135 GLY A N 1
ATOM 1039 C CA . GLY A 1 135 ? -8.311 -4.792 16.144 1.00 79.50 135 GLY A CA 1
ATOM 1040 C C . GLY A 1 135 ? -9.326 -4.456 15.042 1.00 79.50 135 GLY A C 1
ATOM 1041 O O . GLY A 1 135 ? -9.961 -3.399 15.064 1.00 79.50 135 GLY A O 1
ATOM 1042 N N . TYR A 1 136 ? -9.543 -5.345 14.086 1.00 86.94 136 TYR A N 1
ATOM 1043 C CA . TYR A 1 136 ? -10.524 -5.112 13.033 1.00 86.94 136 TYR A CA 1
ATOM 1044 C C . TYR A 1 136 ? -11.485 -6.276 12.927 1.00 86.94 136 TYR A C 1
ATOM 1046 O O . TYR A 1 136 ? -11.103 -7.438 13.060 1.00 86.94 136 TYR A O 1
ATOM 1054 N N . HIS A 1 137 ? -12.745 -5.965 12.636 1.00 88.75 137 HIS A N 1
ATOM 1055 C CA . HIS A 1 137 ? -13.655 -6.971 12.122 1.00 88.75 137 HIS A CA 1
ATOM 1056 C C . HIS A 1 137 ? -13.446 -7.126 10.617 1.00 88.75 137 HIS A C 1
ATOM 1058 O O . HIS A 1 137 ? -12.985 -6.209 9.940 1.00 88.75 137 HIS A O 1
ATOM 1064 N N . LYS A 1 138 ? -13.855 -8.272 10.061 1.00 88.69 138 LYS A N 1
ATOM 1065 C CA . LYS A 1 138 ? -13.743 -8.538 8.617 1.00 88.69 138 LYS A CA 1
ATOM 1066 C C . LYS A 1 138 ? -14.363 -7.417 7.774 1.00 88.69 138 LYS A C 1
ATOM 1068 O O . LYS A 1 138 ? -13.781 -7.018 6.775 1.00 88.69 138 LYS A O 1
ATOM 1073 N N . ARG A 1 139 ? -15.503 -6.864 8.211 1.00 89.44 139 ARG A N 1
ATOM 1074 C CA . ARG A 1 139 ? -16.157 -5.721 7.553 1.00 89.44 139 ARG A CA 1
ATOM 1075 C C . ARG A 1 139 ? -15.246 -4.495 7.476 1.00 89.4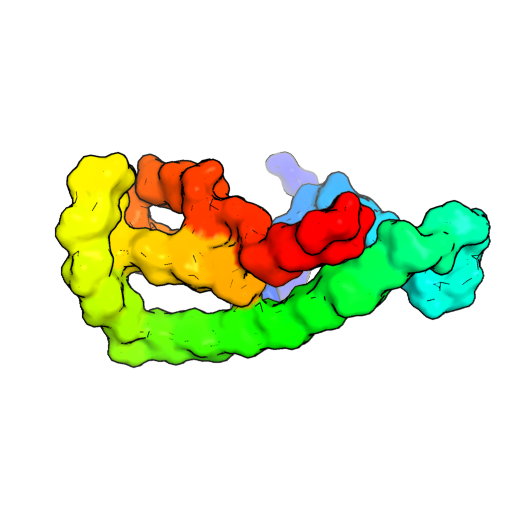4 139 ARG A C 1
ATOM 1077 O O . ARG A 1 139 ? -15.207 -3.847 6.440 1.00 89.44 139 ARG A O 1
ATOM 1084 N N . ASP A 1 140 ? -14.535 -4.189 8.556 1.00 87.62 140 ASP A N 1
ATOM 1085 C CA . ASP A 1 140 ? -13.676 -3.007 8.626 1.00 87.62 140 ASP A CA 1
ATOM 1086 C C . ASP A 1 140 ? -12.505 -3.154 7.652 1.00 87.62 140 ASP A C 1
ATOM 1088 O O . ASP A 1 140 ? -12.221 -2.230 6.900 1.00 87.62 140 ASP A O 1
ATOM 1092 N N . VAL A 1 141 ? -11.913 -4.353 7.582 1.00 87.94 141 VAL A N 1
ATOM 1093 C CA . VAL A 1 141 ? -10.864 -4.680 6.606 1.00 87.94 141 VAL A CA 1
ATOM 1094 C C . VAL A 1 141 ? -11.362 -4.492 5.175 1.00 87.94 141 VAL A C 1
ATOM 1096 O O . VAL A 1 141 ? -10.665 -3.866 4.386 1.00 87.94 141 VAL A O 1
ATOM 1099 N N . PHE A 1 142 ? -12.569 -4.967 4.839 1.00 88.50 142 PHE A N 1
ATOM 1100 C CA . PHE A 1 142 ? -13.139 -4.769 3.500 1.00 88.50 142 PHE A CA 1
ATOM 1101 C C . PHE A 1 142 ? -13.308 -3.288 3.153 1.00 88.50 142 PHE A C 1
ATOM 1103 O O . PHE A 1 142 ? -12.927 -2.885 2.061 1.00 88.50 142 PHE A O 1
ATOM 1110 N N . VAL A 1 143 ? -13.831 -2.475 4.076 1.00 87.62 143 VAL A N 1
ATOM 1111 C CA . VAL A 1 143 ? -14.014 -1.033 3.844 1.00 87.62 143 VAL A CA 1
ATOM 1112 C C . VAL A 1 143 ? -12.667 -0.322 3.692 1.00 87.62 143 VAL A C 1
ATOM 1114 O O . VAL A 1 143 ? -12.518 0.513 2.804 1.00 87.62 143 VAL A O 1
ATOM 1117 N N . ILE A 1 144 ? -11.672 -0.659 4.519 1.00 85.00 144 ILE A N 1
ATOM 1118 C CA . ILE A 1 144 ? -10.320 -0.088 4.417 1.00 85.00 144 ILE A CA 1
ATOM 1119 C C . ILE A 1 144 ? -9.693 -0.454 3.065 1.00 85.00 144 ILE A C 1
ATOM 1121 O O . ILE A 1 144 ? -9.239 0.422 2.332 1.00 85.00 144 ILE A O 1
ATOM 1125 N N . ALA A 1 145 ? -9.761 -1.733 2.696 1.00 83.88 145 ALA A N 1
ATOM 1126 C CA . ALA A 1 145 ? -9.247 -2.275 1.445 1.00 83.88 145 ALA A CA 1
ATOM 1127 C C . ALA A 1 145 ? -9.844 -1.609 0.195 1.00 83.88 145 ALA A C 1
ATOM 1129 O O . ALA A 1 145 ? -9.125 -1.373 -0.773 1.00 83.88 145 ALA A O 1
ATOM 1130 N N . THR A 1 146 ? -11.148 -1.311 0.199 1.00 83.75 146 THR A N 1
ATOM 1131 C CA . THR A 1 146 ? -11.846 -0.777 -0.982 1.00 83.75 146 THR A CA 1
ATOM 1132 C C . THR A 1 146 ? -11.875 0.745 -1.039 1.00 83.75 146 THR A C 1
ATOM 1134 O O . THR A 1 146 ? -11.875 1.308 -2.128 1.00 83.75 146 THR A O 1
ATOM 1137 N N . CYS A 1 147 ? -11.950 1.421 0.110 1.00 80.50 147 CYS A N 1
ATOM 1138 C CA . CYS A 1 147 ? -12.187 2.867 0.170 1.00 80.50 147 CYS A CA 1
ATOM 1139 C C . CYS A 1 147 ? -10.958 3.670 0.608 1.00 80.50 147 CYS A C 1
ATOM 1141 O O . CYS A 1 147 ? -10.870 4.853 0.293 1.00 80.50 147 CYS A O 1
ATOM 1143 N N . PHE A 1 148 ? -10.021 3.050 1.328 1.00 76.25 148 PHE A N 1
ATOM 1144 C CA . PHE A 1 148 ? -8.900 3.740 1.974 1.00 76.25 148 PHE A CA 1
ATOM 1145 C C . PHE A 1 148 ? -7.519 3.296 1.493 1.00 76.25 148 PHE A C 1
ATOM 1147 O O . PHE A 1 148 ? -6.516 3.828 1.966 1.00 76.25 148 PHE A O 1
ATOM 1154 N N . ALA A 1 149 ? -7.471 2.425 0.485 1.00 67.69 149 ALA A N 1
ATOM 1155 C CA . ALA A 1 149 ? -6.266 2.107 -0.273 1.00 67.69 149 ALA A CA 1
ATOM 1156 C C . ALA A 1 149 ? -6.254 2.761 -1.676 1.00 67.69 149 ALA A C 1
ATOM 1158 O O . ALA A 1 149 ? -6.094 2.047 -2.670 1.00 67.69 149 ALA A O 1
ATOM 1159 N N . PRO A 1 150 ? -6.464 4.088 -1.824 1.00 64.88 150 PRO A N 1
ATOM 1160 C CA . PRO A 1 150 ? -6.308 4.724 -3.120 1.00 64.88 150 PRO A CA 1
ATOM 1161 C C . PRO A 1 150 ? -4.832 4.799 -3.516 1.00 64.88 150 PRO A C 1
ATOM 1163 O O . PRO A 1 150 ? -3.914 4.549 -2.730 1.00 64.88 150 PRO A O 1
ATOM 1166 N N . VAL A 1 151 ? -4.622 5.161 -4.776 1.00 63.88 151 VAL A N 1
ATOM 1167 C CA . VAL A 1 151 ? -3.297 5.419 -5.333 1.00 63.88 151 VAL A CA 1
ATOM 1168 C C . VAL A 1 151 ? -2.609 6.549 -4.542 1.00 63.88 151 VAL A C 1
ATOM 1170 O O . VAL A 1 151 ? -3.254 7.529 -4.170 1.00 63.88 151 VAL A O 1
ATOM 1173 N N . SER A 1 152 ? -1.312 6.395 -4.256 1.00 68.50 152 SER A N 1
ATOM 1174 C CA . SER A 1 152 ? -0.511 7.363 -3.482 1.00 68.50 152 SER A CA 1
ATOM 1175 C C . SER A 1 152 ? -0.581 8.775 -4.082 1.00 68.50 152 SER A C 1
ATOM 1177 O O . SER A 1 152 ? -0.589 8.921 -5.307 1.00 68.50 152 SER A O 1
ATOM 1179 N N . ILE A 1 153 ? -0.532 9.822 -3.239 1.00 66.19 153 ILE A N 1
ATOM 1180 C CA . ILE A 1 153 ? -0.405 11.228 -3.694 1.00 66.19 153 ILE A CA 1
ATOM 1181 C C . ILE A 1 153 ? 0.782 11.388 -4.645 1.00 66.19 153 ILE A C 1
ATOM 1183 O O . ILE A 1 153 ? 0.693 12.136 -5.616 1.00 66.19 153 ILE A O 1
ATOM 1187 N N . GLY A 1 154 ? 1.872 10.655 -4.402 1.00 66.00 154 GLY A N 1
ATOM 1188 C CA . GLY A 1 154 ? 3.038 10.670 -5.280 1.00 66.00 154 GLY A CA 1
ATOM 1189 C C . GLY A 1 154 ? 2.689 10.246 -6.707 1.00 66.00 154 GLY A C 1
ATOM 1190 O O . GLY A 1 154 ? 3.131 10.877 -7.662 1.00 66.00 154 GLY A O 1
ATOM 1191 N N . PHE A 1 155 ? 1.827 9.240 -6.868 1.00 68.38 155 PHE A N 1
ATOM 1192 C CA . PHE A 1 155 ? 1.368 8.797 -8.184 1.00 68.38 155 PHE A CA 1
ATOM 1193 C C . PHE A 1 155 ? 0.382 9.782 -8.821 1.00 68.38 155 PHE A C 1
ATOM 1195 O O . PHE A 1 155 ? 0.422 9.995 -10.031 1.00 68.38 155 PHE A O 1
ATOM 1202 N N . VAL A 1 156 ? -0.461 10.443 -8.021 1.00 74.19 156 VAL A N 1
ATOM 1203 C CA . VAL A 1 156 ? -1.325 11.524 -8.521 1.00 74.19 156 VAL A CA 1
ATOM 1204 C C . VAL A 1 156 ? -0.484 12.661 -9.104 1.00 74.19 156 VAL A C 1
ATOM 1206 O O . VAL A 1 156 ? -0.754 13.092 -10.221 1.00 74.19 156 VAL A O 1
ATOM 1209 N N . GLY A 1 157 ? 0.573 13.094 -8.408 1.00 70.94 157 GLY A N 1
ATOM 1210 C CA . GLY A 1 157 ? 1.488 14.126 -8.911 1.00 70.94 157 GLY A CA 1
ATOM 1211 C C . GLY A 1 157 ? 2.144 13.753 -10.243 1.00 70.94 157 GLY A C 1
ATOM 1212 O O . GLY A 1 157 ? 2.385 14.607 -11.088 1.00 70.94 157 GLY A O 1
ATOM 1213 N N . VAL A 1 158 ? 2.359 12.462 -10.471 1.00 69.88 158 VAL A N 1
ATOM 1214 C CA . VAL A 1 158 ? 2.959 11.957 -11.708 1.00 69.88 158 VAL A CA 1
ATOM 1215 C C . VAL A 1 158 ? 1.962 11.952 -12.851 1.00 69.88 158 VAL A C 1
ATOM 1217 O O . VAL A 1 158 ? 2.315 12.319 -13.971 1.00 69.88 158 VAL A O 1
ATOM 1220 N N . ILE A 1 159 ? 0.712 11.566 -12.590 1.00 73.50 159 ILE A N 1
ATOM 1221 C CA . ILE A 1 159 ? -0.361 11.706 -13.578 1.00 73.50 159 ILE A CA 1
ATOM 1222 C C . ILE A 1 159 ? -0.493 13.175 -13.968 1.00 73.50 159 ILE A C 1
ATOM 1224 O O . ILE A 1 159 ? -0.512 13.481 -15.154 1.00 73.50 159 ILE A O 1
ATOM 1228 N N . VAL A 1 160 ? -0.515 14.075 -12.985 1.00 79.81 160 VAL A N 1
ATOM 1229 C CA . VAL A 1 160 ? -0.580 15.524 -13.203 1.00 79.81 160 VAL A CA 1
ATOM 1230 C C . VAL A 1 160 ? 0.580 15.987 -14.096 1.00 79.81 160 VAL A C 1
ATOM 1232 O O . VAL A 1 160 ? 0.333 16.551 -15.161 1.00 79.81 160 VAL A O 1
ATOM 1235 N N . SER A 1 161 ? 1.825 15.600 -13.784 1.00 73.56 161 SER A N 1
ATOM 1236 C CA . SER A 1 161 ? 2.982 15.933 -14.629 1.00 73.56 161 SER A CA 1
ATOM 1237 C C . SER A 1 161 ? 2.950 15.293 -16.022 1.00 73.56 161 SER A C 1
ATOM 1239 O O . SER A 1 161 ? 3.509 15.847 -16.963 1.00 73.56 161 SER A O 1
ATOM 1241 N N . THR A 1 162 ? 2.317 14.126 -16.167 1.00 72.12 162 THR A N 1
ATOM 1242 C CA . THR A 1 162 ? 2.219 13.401 -17.447 1.00 72.12 162 THR A CA 1
ATOM 1243 C C . THR A 1 162 ? 1.128 13.986 -18.346 1.00 72.12 162 THR A C 1
ATOM 1245 O O . THR A 1 162 ? 1.282 14.011 -19.563 1.00 72.12 162 THR A O 1
ATOM 1248 N N . VAL A 1 163 ? 0.030 14.470 -17.757 1.00 79.62 163 VAL A N 1
ATOM 1249 C CA . VAL A 1 163 ? -1.109 15.078 -18.465 1.00 79.62 163 VAL A CA 1
ATOM 1250 C C . VAL A 1 163 ? -0.900 16.587 -18.690 1.00 79.62 163 VAL A C 1
ATOM 1252 O O . VAL A 1 163 ? -1.616 17.191 -19.484 1.00 79.62 163 VAL A O 1
ATOM 1255 N N . GLY A 1 164 ? 0.119 17.187 -18.063 1.00 68.69 164 GLY A N 1
ATOM 1256 C CA . GLY A 1 164 ? 0.477 18.600 -18.228 1.00 68.69 164 GLY A CA 1
ATOM 1257 C C . GLY A 1 164 ? -0.419 19.560 -17.442 1.00 68.69 164 GLY A C 1
ATOM 1258 O O . GLY A 1 164 ? -0.633 20.687 -17.889 1.00 68.69 164 GLY A O 1
ATOM 1259 N N . LEU A 1 165 ? -0.968 19.095 -16.316 1.00 53.62 165 LEU A N 1
ATOM 1260 C CA . LEU A 1 165 ? -1.771 19.884 -15.375 1.00 53.62 165 LEU A CA 1
ATOM 1261 C C . LEU A 1 165 ? -0.940 20.365 -14.180 1.00 53.62 165 LEU A C 1
ATOM 1263 O O . LEU A 1 165 ? 0.151 19.799 -13.947 1.00 53.62 165 LEU A O 1
#

Organism: NCBI:txid1776492

pLDDT: mean 76.83, std 9.64, range [36.94, 92.25]

Radius of gyration: 19.79 Å; chains: 1; bounding box: 39×55×50 Å

Sequence (165 aa):
RERGVVSASDRTARRLDLDYWETTPAFLLLRVLAIGVSAVLFFELGPALLHERAVGGLVWGTIVLSVVVIIPLGAVFVNLLVELGGLEFVGTLARPLMRPLFRLPGRAALDSVASWIGAFTVGYYVTYNVFHRGGYHKRDVFVIATCFAPVSIGFVGVIVSTVGL

InterPro domains:
  IPR011642 Nucleoside transporter/FeoB GTPase, Gate domain [PF07670] (64-164)

Foldseek 3Di:
DDDDDDPPPPVVCVVVVCVVVDDDVVVVVVVVVVVVVVVCLVVVHDDVVCVDCLHSVCVPVQDVVLQVPQQVVLLVVVVVCVVVVVLVVQLVVQQVPCCVPPVARSSLVVLLVSLQRGNLVSSLVSLVVCVVVVNDDPVNSVSCNPPRNDGHPSVVVVVCVSVVD

Secondary structure (DSSP, 8-state):
---------HHHHHHTTGGGG---HHHHHHHHHHHHHHHHHHTT-S-HHHHSIIIIIIIIIIIIHHHHHHHHHHHHHHHHHHHTTHHHHHHHHHHHHHHHHH---TTHHHHHHHHHHT-HHHHHHHHHHHHHTT---HHHHHHIIIII-PPPHHHHHHHHHHHT-